Protein AF-A0A353EHN5-F1 (afdb_monomer_lite)

Radius of gyration: 16.92 Å; chains: 1; bounding box: 35×26×39 Å

Secondary structure (DSSP, 8-state):
-HHHHHHHHHHHTSTTTTHHHHHHS-HHHHHHHHHHH--------SS-HHHHHHHHHHHHH-TTS-HHHH-

Foldseek 3Di:
DVVVVVVVVVVCVPPVVCVVVCVVPPVVVVVVVCVVVVDDDDDDDPDDPVVVVQLVVQCVVCVVDDSVVSD

pLDDT: mean 78.77, std 11.84, range [52.03, 95.81]

Sequence (71 aa):
MLNQWLSDVNDLAAPDTLSTFQQELPLEWIQQALSSTNKASMRRRKLPAELVVWLVIGIGLYRDRSIAEVL

Structure (mmCIF, N/CA/C/O backbone):
data_AF-A0A353EHN5-F1
#
_entry.id   AF-A0A353EHN5-F1
#
loop_
_atom_site.group_PDB
_atom_site.id
_atom_site.type_symbol
_atom_site.label_atom_id
_atom_site.label_alt_id
_atom_site.label_comp_id
_atom_site.label_asym_id
_atom_site.label_entity_id
_atom_site.label_seq_id
_atom_site.pdbx_PDB_ins_code
_atom_site.Cartn_x
_atom_site.Cartn_y
_atom_site.Cartn_z
_atom_site.occupancy
_atom_site.B_iso_or_equiv
_atom_site.auth_seq_id
_atom_site.auth_comp_id
_atom_site.auth_asym_id
_atom_site.auth_atom_id
_atom_site.pdbx_PDB_model_num
ATOM 1 N N . MET A 1 1 ? 13.332 11.795 -2.439 1.00 57.84 1 MET A N 1
ATOM 2 C CA . MET A 1 1 ? 12.060 12.020 -3.157 1.00 57.84 1 MET A CA 1
ATOM 3 C C . MET A 1 1 ? 10.984 11.024 -2.717 1.00 57.84 1 MET A C 1
ATOM 5 O O . MET A 1 1 ? 9.979 11.471 -2.191 1.00 57.84 1 MET A O 1
ATOM 9 N N . LEU A 1 2 ? 11.222 9.705 -2.790 1.00 52.03 2 LEU A N 1
ATOM 10 C CA . LEU A 1 2 ? 10.279 8.668 -2.322 1.00 52.03 2 LEU A CA 1
ATOM 11 C C . LEU A 1 2 ? 9.903 8.788 -0.831 1.00 52.03 2 LEU A C 1
ATOM 13 O O . LEU A 1 2 ? 8.740 8.671 -0.470 1.00 52.03 2 LEU A O 1
ATOM 17 N N . ASN A 1 3 ? 10.876 9.091 0.034 1.00 60.41 3 ASN A N 1
ATOM 18 C CA . ASN A 1 3 ? 10.620 9.251 1.470 1.00 60.41 3 ASN A CA 1
ATOM 19 C C . ASN A 1 3 ? 9.693 10.439 1.790 1.00 60.41 3 ASN A C 1
ATOM 21 O O . ASN A 1 3 ? 9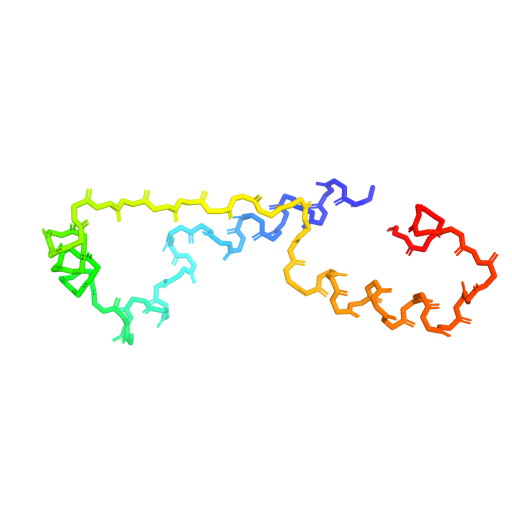.008 10.409 2.800 1.00 60.41 3 ASN A O 1
ATOM 25 N N . GLN A 1 4 ? 9.661 11.462 0.925 1.00 65.00 4 GLN A N 1
ATOM 26 C CA . GLN A 1 4 ? 8.741 12.592 1.067 1.00 65.00 4 GLN A CA 1
ATOM 27 C C . GLN A 1 4 ? 7.313 12.154 0.728 1.00 65.00 4 GLN A C 1
ATOM 29 O O . GLN A 1 4 ? 6.426 12.301 1.551 1.00 65.00 4 GLN A O 1
ATOM 34 N N . TRP A 1 5 ? 7.128 11.485 -0.413 1.00 66.56 5 TRP A N 1
ATOM 35 C CA . TRP A 1 5 ? 5.831 10.939 -0.826 1.00 66.56 5 TRP A CA 1
ATOM 36 C C . TRP A 1 5 ? 5.248 9.931 0.170 1.00 66.56 5 TRP A C 1
ATOM 38 O O . TRP A 1 5 ? 4.042 9.901 0.393 1.00 66.56 5 TRP A O 1
ATOM 48 N N . LEU A 1 6 ? 6.091 9.094 0.779 1.00 62.09 6 LEU A N 1
ATOM 49 C CA . LEU A 1 6 ? 5.647 8.149 1.806 1.00 62.09 6 LEU A CA 1
ATOM 50 C C . LEU A 1 6 ? 5.132 8.861 3.062 1.00 62.09 6 LEU A C 1
ATOM 52 O O . LEU A 1 6 ? 4.140 8.414 3.636 1.00 62.09 6 LEU A O 1
ATOM 56 N N . SER A 1 7 ? 5.779 9.955 3.464 1.00 66.88 7 SER A N 1
ATOM 57 C CA . SER A 1 7 ? 5.300 10.805 4.557 1.00 66.88 7 SER A CA 1
ATOM 58 C C . SER A 1 7 ? 4.000 11.509 4.179 1.00 66.88 7 SER A C 1
ATOM 60 O O . SER A 1 7 ? 3.048 11.449 4.947 1.00 66.88 7 SER A O 1
ATOM 62 N N . ASP A 1 8 ? 3.909 12.053 2.964 1.00 65.06 8 ASP A N 1
ATOM 63 C CA . ASP A 1 8 ? 2.713 12.755 2.487 1.00 65.06 8 ASP A CA 1
ATOM 64 C C . ASP A 1 8 ? 1.485 11.822 2.459 1.00 65.06 8 ASP A C 1
ATOM 66 O O . ASP A 1 8 ? 0.403 12.188 2.910 1.00 65.06 8 ASP A O 1
ATOM 70 N N . VAL A 1 9 ? 1.642 10.569 2.010 1.00 63.91 9 VAL A N 1
ATOM 71 C CA . VAL A 1 9 ? 0.557 9.568 2.044 1.00 63.91 9 VAL A CA 1
ATOM 72 C C . VAL A 1 9 ? 0.193 9.163 3.474 1.00 63.91 9 VAL A C 1
ATOM 74 O O . VAL A 1 9 ? -0.973 8.894 3.763 1.00 63.91 9 VAL A O 1
ATOM 77 N N . ASN A 1 10 ? 1.172 9.099 4.376 1.00 66.25 10 ASN A N 1
ATOM 78 C CA . ASN A 1 10 ? 0.912 8.806 5.780 1.00 66.25 10 ASN A CA 1
ATOM 79 C C . ASN A 1 10 ? 0.135 9.946 6.460 1.00 66.25 10 ASN A C 1
ATOM 81 O O . ASN A 1 10 ? -0.775 9.671 7.237 1.00 66.25 10 ASN A O 1
ATOM 85 N N . ASP A 1 11 ? 0.437 11.197 6.115 1.00 65.19 11 ASP A N 1
ATOM 86 C CA . ASP A 1 11 ? -0.281 12.376 6.606 1.00 65.19 11 ASP A CA 1
ATOM 87 C C . ASP A 1 11 ? -1.692 12.479 6.001 1.00 65.19 11 ASP A C 1
ATOM 89 O O . ASP A 1 11 ? -2.639 12.834 6.699 1.00 65.19 11 ASP A O 1
ATOM 93 N N . LEU A 1 12 ? -1.891 12.059 4.745 1.00 61.12 12 LEU A N 1
ATOM 94 C CA . LEU A 1 12 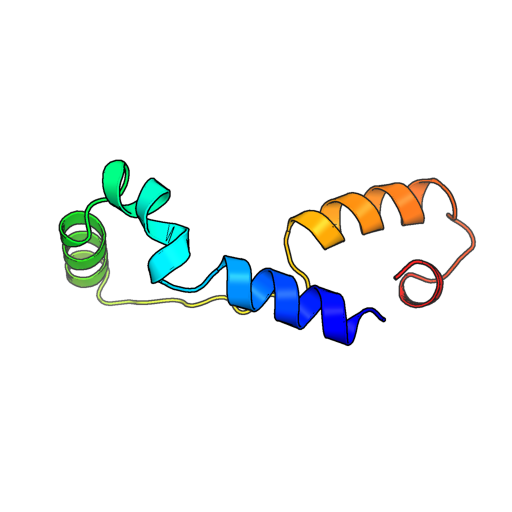? -3.227 11.899 4.146 1.00 61.12 12 LEU A CA 1
ATOM 95 C C . LEU A 1 12 ? -4.051 10.773 4.786 1.00 61.12 12 LEU A C 1
ATOM 97 O O . LEU A 1 12 ? -5.277 10.774 4.674 1.00 61.12 12 LEU A O 1
ATOM 101 N N . ALA A 1 13 ? -3.403 9.821 5.456 1.00 61.25 13 ALA A N 1
ATOM 102 C CA . ALA A 1 13 ? -4.048 8.770 6.236 1.00 61.25 13 ALA A CA 1
ATOM 103 C C . ALA A 1 13 ? -4.204 9.139 7.724 1.00 61.25 13 ALA A C 1
ATOM 105 O O . ALA A 1 13 ? -4.555 8.272 8.533 1.00 61.25 13 ALA A O 1
ATOM 106 N N . ALA A 1 14 ? -3.943 10.398 8.101 1.00 64.12 14 ALA A N 1
ATOM 107 C CA . ALA A 1 14 ? -4.181 10.876 9.453 1.00 64.12 14 ALA A CA 1
ATOM 108 C C . ALA A 1 14 ? -5.674 10.745 9.824 1.00 64.12 14 ALA A C 1
ATOM 110 O O . ALA A 1 14 ? -6.552 10.908 8.979 1.00 64.12 14 ALA A O 1
ATOM 111 N N . PRO A 1 15 ? -6.015 10.461 11.090 1.00 59.44 15 PRO A N 1
ATOM 112 C CA . PRO A 1 15 ? -7.403 10.228 11.501 1.00 59.44 15 PRO A CA 1
ATOM 113 C C . PRO A 1 15 ? -8.380 11.347 11.102 1.00 59.44 15 PRO A C 1
ATOM 115 O O . PRO A 1 15 ? -9.534 11.061 10.783 1.00 59.44 15 PRO A O 1
ATOM 118 N N . ASP A 1 16 ? -7.902 12.593 11.066 1.00 65.75 16 ASP A N 1
ATOM 119 C CA . ASP A 1 16 ? -8.702 13.783 10.759 1.00 65.75 16 ASP A CA 1
ATOM 120 C C . ASP A 1 16 ? -9.075 13.878 9.265 1.00 65.75 16 ASP A C 1
ATOM 122 O O . ASP A 1 16 ? -10.182 14.301 8.915 1.00 65.75 16 ASP A O 1
ATOM 126 N N . THR A 1 17 ? -8.198 13.413 8.366 1.00 62.84 17 THR A N 1
ATOM 127 C CA . THR A 1 17 ? -8.450 13.346 6.912 1.00 62.84 17 THR A CA 1
ATOM 128 C C . THR A 1 17 ? -9.304 12.137 6.524 1.00 62.84 17 THR A C 1
ATOM 130 O O . THR A 1 17 ? -9.887 12.107 5.443 1.00 62.84 17 THR A O 1
ATOM 133 N N . LEU A 1 18 ? -9.443 11.153 7.420 1.00 63.53 18 LEU A N 1
ATOM 134 C CA . LEU A 1 18 ? -10.299 9.977 7.240 1.00 63.53 18 LEU A CA 1
ATOM 135 C C . LEU A 1 18 ? -11.761 10.211 7.653 1.00 63.53 18 LEU A C 1
ATOM 137 O O . LEU A 1 18 ? -12.561 9.275 7.621 1.00 63.53 18 LEU A O 1
ATOM 141 N N . SER A 1 19 ? -12.136 11.439 8.016 1.00 64.75 19 SER A N 1
ATOM 142 C CA . SER A 1 19 ? -13.505 11.816 8.397 1.00 64.75 19 SER A CA 1
ATOM 143 C C . SER A 1 19 ? -14.559 11.423 7.348 1.00 64.75 19 SER A C 1
ATOM 145 O O . SER A 1 19 ? -15.651 10.999 7.718 1.00 64.75 19 SER A O 1
ATOM 147 N N . THR A 1 20 ? -14.226 11.438 6.052 1.00 66.50 20 THR A N 1
ATOM 148 C CA . THR A 1 20 ? -15.095 10.909 4.981 1.00 66.50 20 THR A CA 1
ATOM 149 C C . THR A 1 20 ? -15.359 9.408 5.121 1.00 66.50 20 THR A C 1
ATOM 151 O O . THR A 1 20 ? -16.482 8.958 4.926 1.00 66.50 20 THR A O 1
ATOM 154 N N . PHE A 1 21 ? -14.359 8.614 5.509 1.00 63.59 21 PHE A N 1
ATOM 155 C CA . PHE A 1 21 ? -14.546 7.179 5.732 1.00 63.59 21 PHE A CA 1
ATOM 156 C C . PHE A 1 21 ? -15.314 6.892 7.022 1.00 63.59 21 PHE A C 1
ATOM 158 O O . PHE A 1 21 ? -16.032 5.901 7.078 1.00 63.59 21 PHE A O 1
ATOM 165 N N . GLN A 1 22 ? -15.214 7.757 8.036 1.00 66.12 22 GLN A N 1
ATOM 166 C CA . GLN A 1 22 ? -16.001 7.624 9.267 1.00 66.12 22 GLN A CA 1
ATOM 167 C C . GLN A 1 22 ? -17.507 7.839 9.041 1.00 66.12 22 GLN A C 1
ATOM 169 O O . GLN A 1 22 ? -18.303 7.310 9.813 1.00 66.12 22 GLN A O 1
ATOM 174 N N . GLN A 1 23 ? -17.905 8.573 7.991 1.00 73.00 23 GLN A N 1
ATOM 175 C CA . GLN A 1 23 ? -19.319 8.732 7.616 1.00 73.00 23 GLN A CA 1
ATOM 176 C C . GLN A 1 23 ? -19.943 7.400 7.181 1.00 73.00 23 GLN A C 1
ATOM 178 O O . GLN A 1 23 ? -21.063 7.088 7.573 1.00 73.00 23 GLN A O 1
ATOM 183 N N . GLU A 1 24 ? -19.201 6.608 6.408 1.00 76.56 24 GLU A N 1
ATOM 184 C CA . GLU A 1 24 ? -19.676 5.344 5.827 1.00 76.56 24 GLU A CA 1
ATOM 185 C C . GLU A 1 24 ? -19.272 4.110 6.650 1.00 76.56 24 GLU A C 1
ATOM 187 O O . GLU A 1 24 ? -19.863 3.039 6.514 1.00 76.56 24 GLU A O 1
ATOM 192 N N . LEU A 1 25 ? -18.267 4.237 7.522 1.00 78.44 25 LEU A N 1
ATOM 193 C CA . LEU A 1 25 ? -17.772 3.161 8.376 1.00 78.44 25 LEU A CA 1
ATOM 194 C C . LEU A 1 25 ? -17.776 3.596 9.852 1.00 78.44 25 LEU A C 1
ATOM 196 O O . LEU A 1 25 ? -16.752 4.061 10.366 1.00 78.44 25 LEU A O 1
ATOM 200 N N . PRO A 1 26 ? -18.910 3.421 10.557 1.00 81.88 26 PRO A N 1
ATOM 201 C CA . PRO A 1 26 ? -19.029 3.778 11.964 1.00 81.88 26 PRO A CA 1
ATOM 202 C C . PRO A 1 26 ? -18.030 3.021 12.843 1.00 81.88 26 PRO A C 1
ATOM 204 O O . PRO A 1 26 ? -17.825 1.813 12.688 1.00 81.88 26 PRO A O 1
ATOM 207 N N . LEU A 1 27 ? -17.467 3.709 13.840 1.00 81.12 27 LEU A N 1
ATOM 208 C CA . LEU A 1 27 ? -16.522 3.114 14.791 1.00 81.12 27 LEU A CA 1
ATOM 209 C C . LEU A 1 27 ? -17.120 1.909 15.541 1.00 81.12 27 LEU A C 1
ATOM 211 O O . LEU A 1 27 ? -16.414 0.937 15.805 1.00 81.12 27 LEU A O 1
ATOM 215 N N . GLU A 1 28 ? -18.423 1.942 15.823 1.00 87.19 28 GLU A N 1
ATOM 216 C CA . GLU A 1 28 ? -19.176 0.857 16.469 1.00 87.19 28 GLU A CA 1
ATOM 217 C C . GLU A 1 28 ? -19.038 -0.478 15.724 1.00 87.19 28 GLU A C 1
ATOM 219 O O . GLU A 1 28 ? -18.867 -1.530 16.338 1.00 87.19 28 GLU A O 1
ATOM 224 N N . TRP A 1 29 ? -19.027 -0.455 14.386 1.00 88.31 29 TRP A N 1
ATOM 225 C CA . TRP A 1 29 ? -18.858 -1.671 13.584 1.00 88.31 29 TRP A CA 1
ATOM 226 C C . TRP A 1 29 ? -17.451 -2.246 13.725 1.00 88.31 29 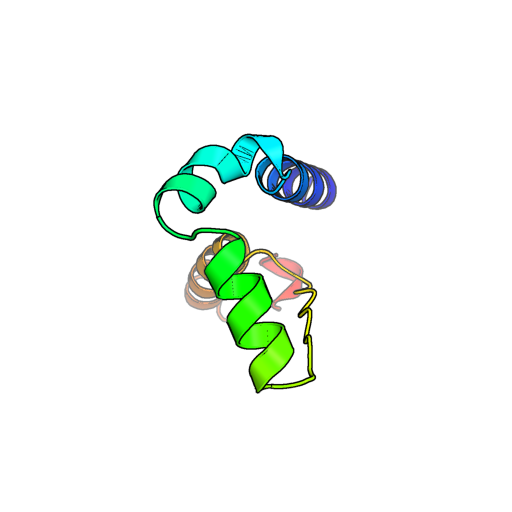TRP A C 1
ATOM 228 O O . TRP A 1 29 ? -17.277 -3.464 13.791 1.00 88.31 29 TRP A O 1
ATOM 238 N N . ILE A 1 30 ? -16.445 -1.375 13.829 1.00 84.19 30 ILE A N 1
ATOM 239 C CA . ILE A 1 30 ? -15.061 -1.779 14.089 1.00 84.19 30 ILE A CA 1
ATOM 240 C C . ILE A 1 30 ? -14.969 -2.417 15.481 1.00 84.19 30 ILE A C 1
ATOM 242 O O . ILE A 1 30 ? -14.396 -3.499 15.622 1.00 84.19 30 ILE A O 1
ATOM 246 N N . GLN A 1 31 ? -15.576 -1.802 16.499 1.00 88.19 31 GLN A N 1
ATOM 247 C CA . GLN A 1 31 ? -15.596 -2.334 17.866 1.00 88.19 31 GLN A CA 1
ATOM 248 C C . GLN A 1 31 ? -16.320 -3.686 17.954 1.00 88.19 31 GLN A C 1
ATOM 250 O O . GLN A 1 31 ? -15.810 -4.621 18.580 1.00 88.19 31 GLN A O 1
ATOM 255 N N . GLN A 1 32 ? -17.465 -3.832 17.284 1.00 90.19 32 GLN A N 1
ATOM 256 C CA . GLN A 1 32 ? -18.223 -5.082 17.225 1.00 90.19 32 GLN A CA 1
ATOM 257 C C . GLN A 1 32 ? -17.428 -6.192 16.527 1.00 90.19 32 GLN A C 1
ATOM 259 O O . GLN A 1 32 ? -17.334 -7.310 17.041 1.00 90.19 32 GLN A O 1
ATOM 264 N N . ALA A 1 33 ? -16.807 -5.889 15.385 1.00 89.12 33 ALA A N 1
ATOM 265 C CA . ALA A 1 33 ? -15.973 -6.842 14.663 1.00 89.12 33 ALA A CA 1
ATOM 266 C C . ALA A 1 33 ? -14.789 -7.307 15.525 1.00 89.12 33 ALA A C 1
ATOM 268 O O . ALA A 1 33 ? -14.551 -8.512 15.639 1.00 89.12 33 ALA A O 1
ATOM 269 N N . LEU A 1 34 ? -14.098 -6.385 16.203 1.00 89.12 34 LEU A N 1
ATOM 270 C CA . LEU A 1 34 ? -12.991 -6.710 17.109 1.00 89.12 34 LEU A CA 1
ATOM 271 C C . LEU A 1 34 ? -13.441 -7.563 18.298 1.00 89.12 34 LEU A C 1
ATOM 273 O O . LEU A 1 34 ? -12.771 -8.539 18.633 1.00 89.12 34 LEU A O 1
ATOM 277 N N . SER A 1 35 ? -14.593 -7.243 18.887 1.00 91.50 35 SER A N 1
ATOM 278 C CA . SER A 1 35 ? -15.179 -8.007 19.994 1.00 91.50 35 SER A CA 1
ATOM 279 C C . SER A 1 35 ? -15.539 -9.432 19.567 1.00 91.50 35 SER A C 1
ATOM 281 O O . SER A 1 35 ? -15.245 -10.385 20.285 1.00 91.50 35 SER A O 1
ATOM 283 N N . SER A 1 36 ? -16.117 -9.590 18.371 1.00 91.94 36 SER A N 1
ATOM 284 C CA . SER A 1 36 ? -16.529 -10.894 17.830 1.00 91.94 36 SER A CA 1
ATOM 285 C C . SER A 1 36 ? -15.353 -11.790 17.428 1.00 91.94 36 SER A C 1
ATOM 287 O O . SER A 1 36 ? -15.403 -13.004 17.605 1.00 91.94 36 SER A O 1
ATOM 289 N N . THR A 1 37 ? -14.282 -11.199 16.894 1.00 89.62 37 THR A N 1
ATOM 290 C CA . THR A 1 37 ? -13.114 -11.934 16.381 1.00 89.62 37 THR A CA 1
ATOM 291 C C . THR A 1 37 ? -12.004 -12.096 17.414 1.00 89.62 37 THR A C 1
ATOM 293 O O . THR A 1 37 ? -11.093 -12.897 17.201 1.00 89.62 37 THR A O 1
ATOM 296 N N . ASN A 1 38 ? -12.056 -11.324 18.506 1.00 87.06 38 ASN A N 1
ATOM 297 C CA . ASN A 1 38 ? -11.025 -11.214 19.541 1.00 87.06 38 ASN A CA 1
ATOM 298 C C . ASN A 1 38 ? -9.611 -10.974 18.970 1.00 87.06 38 ASN A C 1
ATOM 300 O O . ASN A 1 38 ? -8.600 -11.345 19.561 1.00 87.06 38 ASN A O 1
ATOM 304 N N . LYS A 1 39 ? -9.515 -10.400 17.767 1.00 80.62 39 LYS A N 1
ATOM 305 C CA . LYS A 1 39 ? -8.245 -10.277 17.057 1.00 80.62 39 LYS A CA 1
ATOM 306 C C . LYS A 1 39 ? -8.227 -9.026 16.200 1.00 80.62 39 LYS A C 1
ATOM 308 O O . LYS A 1 39 ? -8.988 -8.893 15.250 1.00 80.62 39 LYS A O 1
ATOM 313 N N . ALA A 1 40 ? -7.256 -8.163 16.470 1.00 80.62 40 ALA A N 1
ATOM 314 C CA . ALA A 1 40 ? -6.861 -7.103 15.556 1.00 80.62 40 ALA A CA 1
ATOM 315 C C . ALA A 1 40 ? -5.630 -7.551 14.755 1.00 80.62 40 ALA A C 1
ATOM 317 O O . ALA A 1 40 ? -4.661 -8.061 15.319 1.00 80.62 40 ALA A O 1
ATOM 318 N N . SER A 1 41 ? -5.638 -7.345 13.436 1.00 79.12 41 SER A N 1
ATOM 319 C CA . SER A 1 41 ? -4.442 -7.491 12.601 1.00 79.12 41 SER A CA 1
ATOM 320 C C . SER A 1 41 ? -4.206 -6.200 11.836 1.00 79.12 41 SER A C 1
ATOM 322 O O . SER A 1 41 ? -4.983 -5.839 10.956 1.00 79.12 41 SER A O 1
ATOM 324 N N . MET A 1 42 ? -3.117 -5.510 12.164 1.00 78.00 42 MET A N 1
ATOM 325 C CA . MET A 1 42 ? -2.687 -4.319 11.444 1.00 78.00 42 MET A CA 1
ATOM 326 C C . MET A 1 42 ? -1.584 -4.705 10.459 1.00 78.00 42 MET A C 1
ATOM 328 O O . MET A 1 42 ? -0.515 -5.170 10.854 1.00 78.00 42 MET A O 1
ATOM 332 N N . ARG A 1 43 ? -1.839 -4.525 9.160 1.00 75.19 43 ARG A N 1
ATOM 333 C CA . ARG A 1 43 ? -0.853 -4.795 8.106 1.00 75.19 43 ARG A CA 1
ATOM 334 C C . ARG A 1 43 ? -0.172 -3.497 7.705 1.00 75.19 43 ARG A C 1
ATOM 336 O O . ARG A 1 43 ? -0.740 -2.708 6.956 1.00 75.19 43 ARG A O 1
ATOM 343 N N . ARG A 1 44 ? 1.065 -3.301 8.157 1.00 74.56 44 ARG A N 1
ATOM 344 C CA . ARG A 1 44 ? 1.924 -2.238 7.626 1.00 74.56 44 ARG A CA 1
ATOM 345 C C . ARG A 1 44 ? 2.470 -2.685 6.276 1.00 74.56 44 ARG A C 1
ATOM 347 O O . ARG A 1 44 ? 3.246 -3.636 6.199 1.00 74.56 44 ARG A O 1
ATOM 354 N N . ARG A 1 45 ? 2.016 -2.042 5.204 1.00 78.69 45 ARG A N 1
ATOM 355 C CA . ARG A 1 45 ? 2.541 -2.283 3.857 1.00 78.69 45 ARG A CA 1
ATOM 356 C C . ARG A 1 45 ? 3.793 -1.433 3.675 1.00 78.69 45 ARG A C 1
ATOM 358 O O . ARG A 1 45 ? 3.808 -0.280 4.085 1.00 78.69 45 ARG A O 1
ATOM 365 N N . LYS A 1 46 ? 4.833 -2.001 3.059 1.00 78.38 46 LYS A N 1
ATOM 366 C CA . LYS A 1 46 ? 6.061 -1.256 2.729 1.00 78.38 46 LYS A CA 1
ATOM 367 C C . LYS A 1 46 ? 5.816 -0.159 1.687 1.00 78.38 46 LYS A C 1
ATOM 369 O O . LYS A 1 46 ? 6.572 0.799 1.643 1.00 78.38 46 LYS A O 1
ATOM 374 N N . LEU A 1 47 ? 4.774 -0.318 0.868 1.00 77.88 47 LEU A N 1
ATOM 375 C CA . LEU A 1 47 ? 4.356 0.640 -0.147 1.00 77.88 47 LEU A CA 1
ATOM 376 C C . LEU A 1 47 ? 2.844 0.899 -0.034 1.00 77.88 47 LEU A C 1
ATOM 378 O O . LEU A 1 47 ? 2.075 -0.062 0.117 1.00 77.88 47 LEU A O 1
ATOM 382 N N . PRO A 1 48 ? 2.408 2.166 -0.119 1.00 81.38 48 PRO A N 1
ATOM 383 C CA . PRO A 1 48 ? 1.023 2.541 -0.364 1.00 81.38 48 PRO A CA 1
ATOM 384 C C . PRO A 1 48 ? 0.426 1.821 -1.571 1.00 81.38 48 PRO A C 1
ATOM 386 O O . PRO A 1 48 ? 1.126 1.534 -2.541 1.00 81.38 48 PRO A O 1
ATOM 389 N N . ALA A 1 49 ? -0.882 1.562 -1.533 1.00 79.88 49 ALA A N 1
ATOM 390 C CA . ALA A 1 49 ? -1.571 0.870 -2.622 1.00 79.88 49 ALA A CA 1
ATOM 391 C C . ALA A 1 49 ? -1.439 1.612 -3.963 1.00 79.88 49 ALA A C 1
ATOM 393 O O . ALA A 1 49 ? -1.229 0.971 -4.987 1.00 79.88 49 ALA A O 1
ATOM 394 N N . GLU A 1 50 ? -1.490 2.945 -3.945 1.00 77.75 50 GLU A N 1
ATOM 395 C CA . GLU A 1 50 ? -1.315 3.770 -5.142 1.00 77.75 50 GLU A CA 1
ATOM 396 C C . GLU A 1 50 ? 0.081 3.607 -5.761 1.00 77.75 50 GLU A C 1
ATOM 398 O O . GLU A 1 50 ? 0.194 3.325 -6.952 1.00 77.75 50 GLU A O 1
ATOM 403 N N . LEU A 1 51 ? 1.145 3.666 -4.950 1.00 83.25 51 LEU A N 1
ATOM 404 C CA . LEU A 1 51 ? 2.511 3.428 -5.435 1.00 83.25 51 LEU A CA 1
ATOM 405 C C . LEU A 1 51 ? 2.682 2.015 -6.003 1.00 83.25 51 LEU A C 1
ATOM 407 O O . LEU A 1 51 ? 3.426 1.830 -6.960 1.00 83.25 51 LEU A O 1
ATOM 411 N N . VAL A 1 52 ? 1.975 1.019 -5.461 1.00 87.88 52 VAL A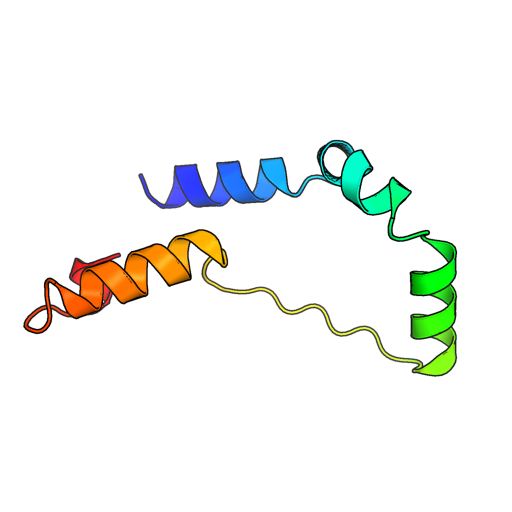 N 1
ATOM 412 C CA . VAL A 1 52 ? 1.996 -0.345 -6.010 1.00 87.88 52 VAL A CA 1
ATOM 413 C C . VAL A 1 52 ? 1.381 -0.394 -7.411 1.00 87.8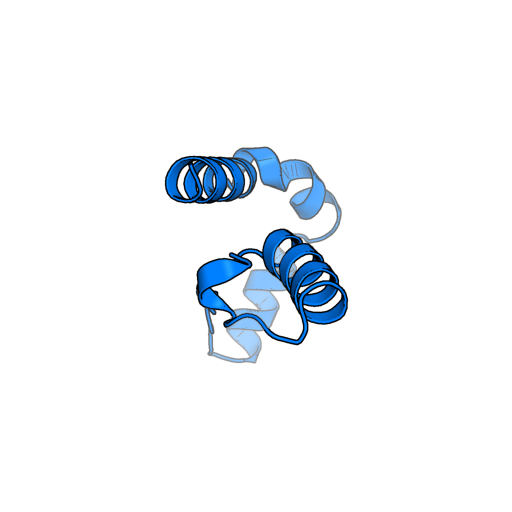8 52 VAL A C 1
ATOM 415 O O . VAL A 1 52 ? 1.932 -1.071 -8.274 1.00 87.88 52 VAL A O 1
ATOM 418 N N . VAL A 1 53 ? 0.283 0.326 -7.670 1.00 87.50 53 VAL A N 1
ATOM 419 C CA . VAL A 1 53 ? -0.323 0.389 -9.014 1.00 87.50 53 VAL A CA 1
ATOM 420 C C . VAL A 1 53 ? 0.654 1.009 -10.011 1.00 87.50 53 VAL A C 1
ATOM 422 O O . VAL A 1 53 ? 0.897 0.435 -11.073 1.00 87.50 53 VAL A O 1
ATOM 425 N N . TRP A 1 54 ? 1.271 2.133 -9.645 1.00 90.62 54 TRP A N 1
ATOM 426 C CA . TRP A 1 54 ? 2.266 2.794 -10.489 1.00 90.62 54 TRP A CA 1
ATOM 427 C C . TRP A 1 54 ? 3.498 1.926 -10.736 1.00 90.62 54 TRP A C 1
ATOM 429 O O . TRP A 1 54 ? 3.963 1.832 -11.871 1.00 90.62 54 TRP A O 1
ATOM 439 N N . LEU A 1 55 ? 3.972 1.221 -9.710 1.00 89.81 55 LEU A N 1
ATOM 440 C CA . LEU A 1 55 ? 5.081 0.284 -9.834 1.00 89.81 55 LEU A CA 1
ATOM 441 C C . LEU A 1 55 ? 4.755 -0.864 -10.799 1.00 89.81 55 LEU A C 1
ATOM 443 O O . LEU A 1 55 ? 5.595 -1.220 -11.619 1.00 89.81 55 LEU A O 1
ATOM 447 N N . VAL A 1 56 ? 3.543 -1.425 -10.755 1.00 92.75 56 VAL A N 1
ATOM 448 C CA . VAL A 1 56 ? 3.121 -2.485 -11.690 1.00 92.75 56 VAL A CA 1
ATOM 449 C C . VAL A 1 56 ? 3.138 -1.985 -13.135 1.00 92.75 56 VAL A C 1
ATOM 451 O O . VAL A 1 56 ? 3.647 -2.682 -14.014 1.00 92.75 56 VAL A O 1
ATOM 454 N N . ILE A 1 57 ? 2.635 -0.772 -13.381 1.00 93.94 57 ILE A N 1
ATOM 455 C CA . ILE A 1 57 ? 2.681 -0.145 -14.709 1.00 93.94 57 ILE A CA 1
ATOM 456 C C . ILE A 1 57 ? 4.138 0.055 -15.145 1.00 93.94 57 ILE A C 1
ATOM 458 O O . ILE A 1 57 ? 4.509 -0.340 -16.249 1.00 93.94 57 ILE A O 1
ATOM 462 N N . GLY A 1 58 ? 4.978 0.604 -14.264 1.00 93.75 58 GLY A N 1
ATOM 463 C CA . GLY A 1 58 ? 6.398 0.825 -14.523 1.00 93.75 58 GLY A CA 1
ATOM 464 C C . GLY A 1 58 ? 7.147 -0.465 -14.858 1.00 93.75 58 GLY A C 1
ATOM 465 O O . GLY A 1 58 ? 7.862 -0.506 -15.852 1.00 93.75 58 GLY A O 1
ATOM 466 N N . ILE A 1 59 ? 6.934 -1.544 -14.100 1.00 95.25 59 ILE A N 1
ATOM 467 C CA . ILE A 1 59 ? 7.559 -2.852 -14.363 1.00 95.25 59 ILE A CA 1
ATOM 468 C C . ILE A 1 59 ? 7.091 -3.416 -15.712 1.00 95.25 59 ILE A C 1
ATOM 470 O O . ILE A 1 59 ? 7.874 -4.039 -16.425 1.00 95.25 59 ILE A O 1
ATOM 474 N N . GLY A 1 60 ? 5.831 -3.179 -16.089 1.00 94.75 60 GLY A N 1
ATOM 475 C CA . GLY A 1 60 ? 5.316 -3.558 -17.405 1.00 94.75 60 GLY A CA 1
ATOM 476 C C . GLY A 1 60 ? 6.017 -2.829 -18.557 1.00 94.75 60 GLY A C 1
ATOM 477 O O . GLY A 1 60 ? 6.301 -3.440 -19.586 1.00 94.75 60 GLY A O 1
ATOM 478 N N . LEU A 1 61 ? 6.326 -1.542 -18.376 1.00 95.81 61 LEU A N 1
ATOM 479 C CA . LEU A 1 61 ? 7.010 -0.712 -19.374 1.00 95.81 61 LEU A CA 1
ATOM 480 C C . LEU A 1 61 ? 8.528 -0.964 -19.420 1.00 95.81 61 LEU A C 1
ATOM 482 O O . LEU A 1 61 ? 9.107 -1.007 -20.503 1.00 95.81 61 LEU A O 1
ATOM 486 N N . TYR A 1 62 ? 9.160 -1.178 -18.265 1.00 95.00 62 TYR A N 1
ATOM 487 C CA . TYR A 1 62 ? 10.607 -1.359 -18.090 1.00 95.00 62 TYR A CA 1
ATOM 488 C C . TYR A 1 62 ? 10.948 -2.796 -17.688 1.00 95.00 62 TYR A C 1
ATOM 490 O O . TYR A 1 62 ? 11.613 -3.049 -16.684 1.00 95.00 62 TYR A O 1
ATOM 498 N N . ARG A 1 63 ? 10.465 -3.764 -18.472 1.00 90.00 63 ARG A N 1
ATOM 499 C CA . ARG A 1 63 ? 10.549 -5.199 -18.144 1.00 90.00 63 ARG A CA 1
ATOM 500 C C . ARG A 1 63 ? 11.976 -5.748 -17.989 1.00 90.00 63 ARG A C 1
ATOM 502 O O . ARG A 1 63 ? 12.148 -6.857 -17.494 1.00 90.00 63 ARG A O 1
ATOM 509 N N . ASP A 1 64 ? 12.976 -5.032 -18.495 1.00 94.94 64 ASP A N 1
ATOM 510 C CA . ASP A 1 64 ? 14.404 -5.356 -18.422 1.00 94.94 64 ASP A CA 1
ATOM 511 C C . ASP A 1 64 ? 15.096 -4.773 -17.179 1.00 94.94 64 ASP A C 1
ATOM 513 O O . ASP A 1 64 ? 16.277 -5.039 -16.959 1.00 94.94 64 ASP A O 1
ATOM 517 N N . ARG A 1 65 ? 14.380 -3.987 -16.369 1.00 90.31 65 ARG A N 1
ATOM 518 C CA . ARG A 1 65 ? 14.910 -3.303 -15.189 1.00 90.31 65 ARG A CA 1
ATOM 519 C C . ARG A 1 65 ? 14.445 -3.962 -13.907 1.00 90.31 65 ARG A C 1
ATOM 521 O O . ARG A 1 65 ? 13.367 -4.552 -13.822 1.00 90.31 65 ARG A O 1
ATOM 528 N N . SER A 1 66 ? 15.292 -3.879 -12.891 1.00 91.56 66 SER A N 1
ATOM 529 C CA . SER A 1 66 ? 14.949 -4.383 -11.569 1.00 91.56 66 SER A CA 1
ATOM 530 C C . SER A 1 66 ? 13.861 -3.515 -10.933 1.00 91.56 66 SER A C 1
ATOM 532 O O . SER A 1 66 ? 13.763 -2.319 -11.190 1.00 91.56 66 SER A O 1
ATOM 534 N N . ILE A 1 67 ? 13.072 -4.101 -10.031 1.00 86.00 67 ILE A N 1
ATOM 535 C CA . ILE A 1 67 ? 12.035 -3.374 -9.280 1.00 86.00 67 ILE A CA 1
ATOM 536 C C . ILE A 1 67 ? 12.602 -2.132 -8.577 1.00 86.00 67 ILE A C 1
ATOM 538 O O . ILE A 1 67 ? 11.921 -1.118 -8.508 1.00 86.00 67 ILE A O 1
ATOM 542 N N . ALA A 1 68 ? 13.841 -2.200 -8.082 1.00 87.56 68 ALA A N 1
ATOM 543 C CA . ALA A 1 68 ? 14.499 -1.092 -7.395 1.00 87.56 68 ALA A CA 1
ATOM 544 C C . ALA A 1 68 ? 14.896 0.069 -8.324 1.00 87.56 68 ALA A C 1
ATOM 546 O O . ALA A 1 68 ? 15.073 1.176 -7.840 1.00 87.56 68 ALA A O 1
ATOM 547 N N . GLU A 1 69 ? 15.052 -0.176 -9.627 1.00 86.56 69 GLU A N 1
ATOM 548 C CA . GLU A 1 69 ? 15.321 0.872 -10.624 1.00 86.56 69 GLU A CA 1
ATOM 549 C C . GLU A 1 69 ? 14.035 1.535 -11.139 1.00 86.56 69 GLU A C 1
ATOM 551 O O . GLU A 1 69 ? 14.096 2.609 -11.730 1.00 86.56 69 GLU A O 1
ATOM 556 N N . VAL A 1 70 ? 12.884 0.884 -10.948 1.00 86.25 70 VAL A N 1
ATOM 557 C CA . VAL A 1 70 ? 11.563 1.384 -11.364 1.00 86.25 70 VAL A CA 1
ATOM 558 C C . VAL A 1 70 ? 10.855 2.150 -10.233 1.00 86.25 70 VAL A C 1
ATOM 560 O O . VAL A 1 70 ? 10.0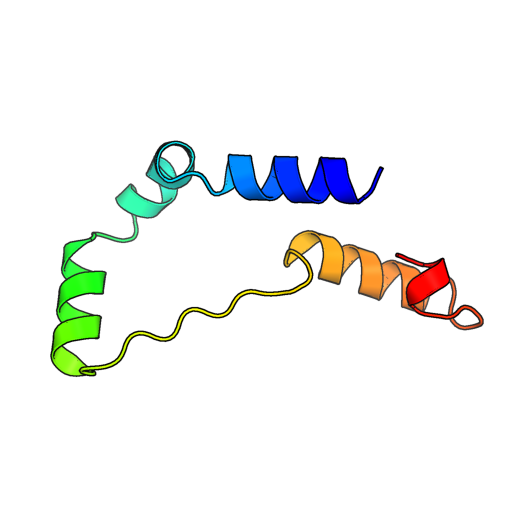31 3.019 -10.515 1.00 86.25 70 VAL A O 1
ATOM 563 N N . LEU A 1 71 ? 11.159 1.810 -8.973 1.00 79.62 71 LEU A N 1
ATOM 564 C CA . LEU A 1 71 ? 10.675 2.464 -7.744 1.00 79.62 71 LEU A CA 1
ATOM 565 C C . LEU A 1 71 ? 11.339 3.822 -7.491 1.00 79.62 71 LEU A C 1
ATOM 567 O O . LEU A 1 71 ? 10.611 4.730 -7.028 1.00 79.62 71 LEU A O 1
#